Protein AF-A0A0P1A8D2-F1 (afdb_monomer_lite)

Organism: Plasmopara halstedii (NCBI:txid4781)

Foldseek 3Di:
DDDDPVVVVVVVVLVVVVVLLCCLQVPPPPPPPPVPDDDPDPDPPPPPRSLVPDLCLDDLDDVCRLSLLLVCVVVVADDDDPPCVPPGRVVVVVCVVVVDDDPPNPPPVVVVSVVVSSVSSVVSVVSNVVSVVVVVVVVVVVVVVVVVVVVVVVVVVVVVVVVVVVVVVVVVVVD

InterPro domains:
  IPR009269 NF-kappa-B-activating protein, C-terminal [PF06047] (55-154)
  IPR040466 NF-kappa-B-activating protein [PTHR13087] (10-162)

Structure (mmCIF, N/CA/C/O backbone):
data_AF-A0A0P1A8D2-F1
#
_entry.id   AF-A0A0P1A8D2-F1
#
loop_
_atom_site.group_PDB
_atom_site.id
_atom_site.type_symbol
_atom_site.label_atom_id
_atom_site.label_alt_id
_atom_site.label_comp_id
_atom_site.label_asym_id
_atom_site.label_entity_id
_atom_site.label_seq_id
_atom_site.pdbx_PDB_ins_code
_atom_site.Cartn_x
_atom_site.Cartn_y
_atom_site.Cartn_z
_atom_site.occupancy
_atom_site.B_iso_or_equiv
_atom_site.auth_seq_id
_atom_site.auth_comp_id
_atom_site.auth_asym_id
_atom_site.auth_atom_id
_atom_site.pdbx_PDB_model_num
ATOM 1 N N . MET A 1 1 ? -0.727 -24.151 28.928 1.00 43.16 1 MET A N 1
ATOM 2 C CA . MET A 1 1 ? 0.322 -23.598 28.051 1.00 43.16 1 MET A CA 1
ATOM 3 C C . MET A 1 1 ? 0.460 -22.136 28.427 1.00 43.16 1 MET A C 1
ATOM 5 O O . MET A 1 1 ? -0.503 -21.408 28.238 1.00 43.16 1 MET A O 1
ATOM 9 N N . SER A 1 2 ? 1.560 -21.745 29.064 1.00 46.66 2 SER A N 1
ATOM 10 C CA . SER A 1 2 ? 1.831 -20.334 29.368 1.00 46.66 2 SER A CA 1
ATOM 11 C C . SER A 1 2 ? 2.423 -19.672 28.118 1.00 46.66 2 SER A C 1
ATOM 13 O O . SER A 1 2 ? 3.227 -20.339 27.460 1.00 46.66 2 SER A O 1
ATOM 15 N N . PRO A 1 3 ? 2.057 -18.426 27.774 1.00 51.34 3 PRO A N 1
ATOM 16 C CA . PRO A 1 3 ? 2.644 -17.732 26.632 1.00 51.34 3 PRO A CA 1
ATOM 17 C C . PRO A 1 3 ? 4.145 -17.550 26.863 1.00 51.34 3 PRO A C 1
ATOM 19 O O . PRO A 1 3 ? 4.587 -17.273 27.980 1.00 51.34 3 PRO A O 1
ATOM 22 N N . THR A 1 4 ? 4.950 -17.762 25.827 1.00 58.72 4 THR A N 1
ATOM 23 C CA . THR A 1 4 ? 6.393 -17.505 25.892 1.00 58.72 4 THR A CA 1
ATOM 24 C C . THR A 1 4 ? 6.662 -16.003 25.837 1.00 58.72 4 THR A C 1
ATOM 26 O O . THR A 1 4 ? 5.979 -15.278 25.123 1.00 58.72 4 THR A O 1
ATOM 29 N N . THR A 1 5 ? 7.701 -15.536 26.529 1.00 58.81 5 THR A N 1
ATOM 30 C CA . THR A 1 5 ? 8.104 -14.117 26.642 1.00 58.81 5 THR A CA 1
ATOM 31 C C . THR A 1 5 ? 8.299 -13.381 25.307 1.00 58.81 5 THR A C 1
ATOM 33 O O . THR A 1 5 ? 8.268 -12.151 25.269 1.00 58.81 5 THR A O 1
ATOM 36 N N . ASP A 1 6 ? 8.501 -14.112 24.209 1.00 57.12 6 ASP A N 1
ATOM 37 C CA . ASP A 1 6 ? 8.610 -13.557 22.854 1.00 57.12 6 ASP A CA 1
ATOM 38 C C . ASP A 1 6 ? 7.253 -13.204 22.222 1.00 57.12 6 ASP A C 1
ATOM 40 O O . ASP A 1 6 ? 7.207 -12.347 21.340 1.00 57.12 6 ASP A O 1
ATOM 44 N N . GLU A 1 7 ? 6.158 -13.833 22.658 1.00 51.69 7 GLU A N 1
ATOM 45 C CA . GLU A 1 7 ? 4.795 -13.511 22.210 1.00 51.69 7 GLU A CA 1
ATOM 46 C C . GLU A 1 7 ? 4.285 -12.257 22.927 1.00 51.69 7 GLU A C 1
ATOM 48 O O . GLU A 1 7 ? 3.878 -11.304 22.268 1.00 51.69 7 GLU A O 1
ATOM 53 N N . GLU A 1 8 ? 4.474 -12.172 24.249 1.00 53.84 8 GLU A N 1
ATOM 54 C CA . GLU A 1 8 ? 4.115 -10.976 25.028 1.00 53.84 8 GLU A CA 1
ATOM 55 C C . GLU A 1 8 ? 4.842 -9.714 24.524 1.00 53.84 8 GLU A C 1
ATOM 57 O O . GLU A 1 8 ? 4.257 -8.638 24.435 1.00 53.84 8 GLU A O 1
ATOM 62 N N . ASN A 1 9 ? 6.115 -9.822 24.120 1.00 53.91 9 ASN A N 1
ATOM 63 C CA . ASN A 1 9 ? 6.859 -8.682 23.569 1.00 53.91 9 ASN A CA 1
ATOM 64 C C . ASN A 1 9 ? 6.402 -8.253 22.164 1.00 53.91 9 ASN A C 1
ATOM 66 O O . ASN A 1 9 ? 6.642 -7.107 21.772 1.00 53.91 9 ASN A O 1
ATOM 70 N N . ARG A 1 10 ? 5.782 -9.145 21.383 1.00 57.28 10 ARG A N 1
ATOM 71 C CA . ARG A 1 10 ? 5.203 -8.792 20.078 1.00 57.28 10 ARG A CA 1
ATOM 72 C C . ARG A 1 10 ? 3.872 -8.085 20.266 1.00 57.28 10 ARG A C 1
ATOM 74 O O . ARG A 1 10 ? 3.718 -6.993 19.727 1.00 57.28 10 ARG A O 1
ATOM 81 N N . ASP A 1 11 ? 3.012 -8.622 21.124 1.00 56.47 11 ASP A N 1
ATOM 82 C CA . ASP A 1 11 ? 1.710 -8.031 21.442 1.00 56.47 11 ASP A CA 1
ATOM 83 C C . ASP A 1 11 ? 1.859 -6.604 21.993 1.00 56.47 11 ASP A C 1
ATOM 85 O O . ASP A 1 11 ? 1.181 -5.683 21.547 1.00 56.47 11 ASP A O 1
ATOM 89 N N . LEU A 1 12 ? 2.845 -6.372 22.869 1.00 55.88 12 LEU A N 1
ATOM 90 C CA . LEU A 1 12 ? 3.140 -5.041 23.414 1.00 55.88 12 LEU A CA 1
ATOM 91 C C . LEU A 1 12 ? 3.659 -4.035 22.376 1.00 55.88 12 LEU A C 1
ATOM 93 O O . LEU A 1 12 ? 3.526 -2.824 22.568 1.00 55.88 12 LEU A O 1
ATOM 97 N N . ASN A 1 13 ? 4.323 -4.497 21.315 1.00 59.41 13 ASN A N 1
ATOM 98 C CA . ASN A 1 13 ? 4.781 -3.617 20.239 1.00 59.41 13 ASN A CA 1
ATOM 99 C C . ASN A 1 13 ? 3.650 -3.314 19.255 1.00 59.41 13 ASN A C 1
ATOM 101 O O . ASN A 1 13 ? 3.554 -2.180 18.786 1.00 59.41 13 ASN A O 1
ATOM 105 N N . ASP A 1 14 ? 2.779 -4.288 19.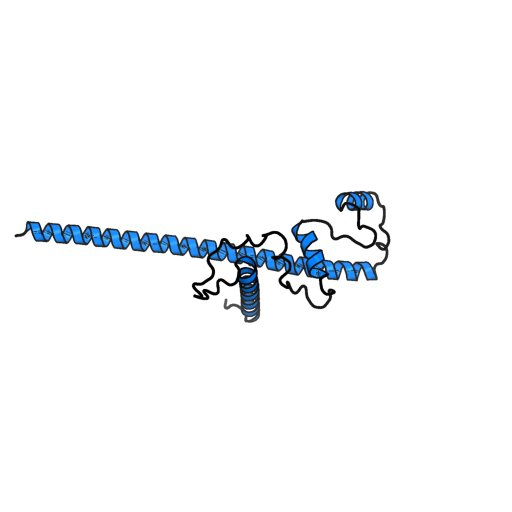011 1.00 59.19 14 ASP A N 1
ATOM 106 C CA . ASP A 1 14 ? 1.627 -4.162 18.123 1.00 59.19 14 ASP A CA 1
ATOM 107 C C . ASP A 1 14 ? 0.551 -3.260 18.750 1.00 59.19 14 ASP A C 1
ATOM 109 O O . ASP A 1 14 ? 0.022 -2.379 18.072 1.00 59.19 14 ASP A O 1
ATOM 113 N N . GLU A 1 15 ? 0.318 -3.362 20.065 1.00 62.53 15 GLU A N 1
ATOM 114 C CA . GLU A 1 15 ? -0.541 -2.429 20.811 1.00 62.53 15 GLU A CA 1
ATOM 115 C C . GLU A 1 15 ? 0.003 -0.994 20.771 1.00 62.53 15 GLU A C 1
ATOM 117 O O . GLU A 1 15 ? -0.745 -0.052 20.519 1.00 62.53 15 GLU A O 1
ATOM 122 N N . LYS A 1 16 ? 1.320 -0.800 20.923 1.00 65.88 16 LYS A N 1
ATOM 123 C CA . LYS A 1 16 ? 1.939 0.537 20.826 1.00 65.88 16 LYS A CA 1
ATOM 124 C C . LYS A 1 16 ? 1.852 1.129 19.423 1.00 65.88 16 LYS A C 1
ATOM 126 O O . LYS A 1 16 ? 1.787 2.351 19.281 1.00 65.88 16 LYS A O 1
ATOM 131 N N . GLU A 1 17 ? 1.917 0.299 18.388 1.00 63.12 17 GLU A N 1
ATOM 132 C CA . GLU A 1 17 ? 1.773 0.729 16.998 1.00 63.12 17 GLU A CA 1
ATOM 133 C C . GLU A 1 17 ? 0.315 1.092 16.683 1.00 63.12 17 GLU A C 1
ATOM 135 O O . GLU A 1 17 ? 0.061 2.154 16.105 1.00 63.12 17 GLU A O 1
ATOM 140 N N . ALA A 1 18 ? -0.639 0.293 17.170 1.00 60.94 18 ALA A N 1
ATOM 141 C CA . ALA A 1 18 ? -2.067 0.589 17.106 1.00 60.94 18 ALA A CA 1
ATOM 142 C C . ALA A 1 18 ? -2.425 1.878 17.866 1.00 60.94 18 ALA A C 1
ATOM 144 O O . ALA A 1 18 ? -3.144 2.723 17.331 1.00 60.94 18 ALA A O 1
ATOM 145 N N . ASP A 1 19 ? -1.866 2.097 19.058 1.00 66.06 19 ASP A N 1
ATOM 146 C CA . ASP A 1 19 ? -2.066 3.323 19.840 1.00 66.06 19 ASP A CA 1
ATOM 147 C C . ASP A 1 19 ? -1.499 4.556 19.131 1.00 66.06 19 ASP A C 1
ATOM 149 O O . ASP A 1 19 ? -2.148 5.604 19.068 1.00 66.06 19 ASP A O 1
ATOM 153 N N . ARG A 1 20 ? -0.306 4.443 18.535 1.00 68.31 20 ARG A N 1
ATOM 154 C CA . ARG A 1 20 ? 0.279 5.521 17.720 1.00 68.31 20 ARG A CA 1
ATOM 155 C C . ARG A 1 20 ? -0.597 5.846 16.516 1.00 68.31 20 ARG A C 1
ATOM 157 O O . ARG A 1 20 ? -0.791 7.022 16.212 1.00 68.31 20 ARG A O 1
ATOM 164 N N . PHE A 1 21 ? -1.150 4.829 15.860 1.00 62.12 21 PHE A N 1
ATOM 165 C CA . PHE A 1 21 ? -2.064 5.022 14.740 1.00 62.12 21 PHE A CA 1
ATOM 166 C C . PHE A 1 21 ? -3.405 5.624 15.180 1.00 62.12 21 PHE A C 1
ATOM 168 O O . PHE A 1 21 ? -3.923 6.520 14.518 1.00 62.12 21 PHE A O 1
ATOM 175 N N . LYS A 1 22 ? -3.938 5.223 16.336 1.00 62.88 22 LYS A N 1
ATOM 176 C CA . LYS A 1 22 ? -5.144 5.811 16.930 1.00 62.88 22 LYS A CA 1
ATOM 177 C C . LYS A 1 22 ? -4.960 7.300 17.219 1.00 62.88 22 LYS A C 1
ATOM 179 O O . LYS A 1 22 ? -5.819 8.097 16.853 1.00 62.88 22 LYS A O 1
ATOM 184 N N . VAL A 1 23 ? -3.823 7.682 17.804 1.00 69.31 23 VAL A N 1
ATOM 185 C CA . VAL A 1 23 ? -3.459 9.091 18.039 1.00 69.31 23 VAL A CA 1
ATOM 186 C C . VAL A 1 23 ? -3.311 9.857 16.719 1.00 69.31 23 VAL A C 1
ATOM 188 O O . VAL A 1 23 ? -3.729 11.009 16.634 1.00 69.31 23 VAL A O 1
ATOM 191 N N . ALA A 1 24 ? -2.761 9.219 15.685 1.00 58.50 24 ALA A N 1
ATOM 192 C CA . ALA A 1 24 ? -2.602 9.803 14.354 1.00 58.50 24 ALA A CA 1
ATOM 193 C C . ALA A 1 24 ? -3.937 10.031 13.621 1.00 58.50 24 ALA A C 1
ATOM 195 O O . ALA A 1 24 ? -4.104 11.051 12.961 1.00 58.50 24 ALA A O 1
ATOM 196 N N . VAL A 1 25 ? -4.886 9.096 13.730 1.00 47.97 25 VAL A N 1
ATOM 197 C CA . VAL A 1 25 ? -6.173 9.140 13.013 1.00 47.97 25 VAL A CA 1
ATOM 198 C C . VAL A 1 25 ? -7.215 9.981 13.739 1.00 47.97 25 VAL A C 1
ATOM 200 O O . VAL A 1 25 ? -7.953 10.730 13.108 1.00 47.97 25 VAL A O 1
ATOM 203 N N . GLN A 1 26 ? -7.305 9.859 15.063 1.00 50.75 26 GLN A N 1
ATOM 204 C CA . GLN A 1 26 ? -8.336 10.546 15.848 1.00 50.75 26 GLN A CA 1
ATOM 205 C C . GLN A 1 26 ? -7.883 11.929 16.333 1.00 50.75 26 GLN A C 1
ATOM 207 O O . GLN A 1 26 ? -8.674 12.656 16.938 1.00 50.75 26 GLN A O 1
ATOM 212 N N . GLY A 1 27 ? -6.623 12.293 16.065 1.00 45.81 27 GLY A N 1
ATOM 213 C CA . GLY A 1 27 ? -5.937 13.370 16.759 1.00 45.81 27 GLY A CA 1
ATOM 214 C C . GLY A 1 27 ? -5.735 13.005 18.228 1.00 45.81 27 GLY A C 1
ATOM 215 O O . GLY A 1 27 ? -6.473 12.210 18.819 1.00 45.81 27 GLY A O 1
ATOM 216 N N . SER A 1 28 ? -4.745 13.606 18.876 1.00 46.88 28 SER A N 1
ATOM 217 C CA . SER A 1 28 ? -4.786 13.653 20.328 1.00 46.88 28 SER A CA 1
ATOM 218 C C . SER A 1 28 ? -6.050 14.427 20.713 1.00 46.88 28 SER A C 1
ATOM 220 O O . SER A 1 28 ? -6.072 15.655 20.692 1.00 46.88 28 SER A O 1
ATOM 222 N N . ARG A 1 29 ? -7.112 13.727 21.132 1.00 46.69 29 ARG A N 1
ATOM 223 C CA . ARG A 1 29 ? -8.042 14.284 22.122 1.00 46.69 29 ARG A CA 1
ATOM 224 C C . ARG A 1 29 ? -7.258 14.441 23.418 1.00 46.69 29 ARG A C 1
ATOM 226 O O . ARG A 1 29 ? -7.415 13.698 24.377 1.00 46.69 29 ARG A O 1
ATOM 233 N N . LYS A 1 30 ? -6.310 15.369 23.399 1.00 43.78 30 LYS A N 1
ATOM 234 C CA . LYS A 1 30 ? -5.905 16.062 24.593 1.00 43.78 30 LYS A CA 1
ATOM 235 C C . LYS A 1 30 ? -7.123 16.933 24.853 1.00 43.78 30 LYS A C 1
ATOM 237 O O . LYS A 1 30 ? -7.329 17.900 24.123 1.00 43.78 30 LYS A O 1
ATOM 242 N N . ASP A 1 31 ? -7.963 16.524 25.798 1.00 41.47 31 ASP A N 1
ATOM 243 C CA . ASP A 1 31 ? -8.850 17.452 26.496 1.00 41.47 31 ASP A CA 1
ATOM 244 C C . ASP A 1 31 ? -7.927 18.488 27.157 1.00 41.47 31 ASP A C 1
ATOM 246 O O . ASP A 1 31 ? -7.578 18.404 28.329 1.00 41.47 31 ASP A O 1
ATOM 250 N N . ASN A 1 32 ? -7.385 19.405 26.356 1.00 40.09 32 ASN A N 1
ATOM 251 C CA . ASN A 1 32 ? -6.971 20.686 26.868 1.00 40.09 32 ASN A CA 1
ATOM 252 C C . ASN A 1 32 ? -8.296 21.421 27.030 1.00 40.09 32 ASN A C 1
ATOM 254 O O . ASN A 1 32 ? -8.881 21.868 26.043 1.00 40.09 32 ASN A O 1
ATOM 258 N N . GLU A 1 33 ? -8.778 21.463 28.266 1.00 43.34 33 GLU A N 1
ATOM 259 C CA . GLU A 1 33 ? -9.742 22.444 28.755 1.00 43.34 33 GLU A CA 1
ATOM 260 C C . GLU A 1 33 ? -9.149 23.856 28.574 1.00 43.34 33 GLU A C 1
ATOM 262 O O . GLU A 1 33 ? -8.757 24.512 29.534 1.00 43.34 33 GLU A O 1
ATOM 267 N N . ASP A 1 34 ? -8.994 24.313 27.332 1.00 44.94 34 ASP A N 1
ATOM 268 C CA . ASP A 1 34 ? -8.766 25.721 27.029 1.00 44.94 34 ASP A CA 1
ATOM 269 C C . ASP A 1 34 ? -9.992 26.214 26.262 1.00 44.94 34 ASP A C 1
ATOM 271 O O . ASP A 1 34 ? -10.138 26.033 25.052 1.00 44.94 34 ASP A O 1
ATOM 275 N N . ASP A 1 35 ? -10.920 26.765 27.040 1.00 51.50 35 ASP A N 1
ATOM 276 C CA . ASP A 1 35 ? -12.289 27.183 26.716 1.00 51.50 35 ASP A CA 1
ATOM 277 C C . ASP A 1 35 ? -12.383 28.343 25.693 1.00 51.50 35 ASP A C 1
ATOM 279 O O . ASP A 1 35 ? -13.374 29.069 25.643 1.00 51.50 35 ASP A O 1
ATOM 283 N N . ASN A 1 36 ? -11.363 28.557 24.854 1.00 51.53 36 ASN A N 1
ATOM 284 C CA . ASN A 1 36 ? -11.232 29.756 24.017 1.00 51.53 36 ASN A CA 1
ATOM 285 C C . ASN A 1 36 ? -11.094 29.495 22.508 1.00 51.53 36 ASN A C 1
ATOM 287 O O . ASN A 1 36 ? -10.659 30.384 21.777 1.00 51.53 36 ASN A O 1
ATOM 291 N N . GLU A 1 37 ? -11.487 28.326 21.997 1.00 59.28 37 GLU A N 1
ATOM 292 C CA . GLU A 1 37 ? -11.454 28.052 20.550 1.00 59.28 37 GLU A CA 1
ATOM 293 C C . GLU A 1 37 ? -12.854 27.771 19.979 1.00 59.28 37 GLU A C 1
ATOM 295 O O . GLU A 1 37 ? -13.244 26.636 19.704 1.00 59.28 37 GLU A O 1
ATOM 300 N N . ILE A 1 38 ? -13.631 28.845 19.800 1.00 61.94 38 ILE A N 1
ATOM 301 C CA . ILE A 1 38 ? -14.960 28.821 19.172 1.00 61.94 38 ILE A CA 1
ATOM 302 C C . ILE A 1 38 ? -14.809 28.997 17.654 1.00 61.94 38 ILE A C 1
ATOM 304 O O . ILE A 1 38 ? -14.534 30.091 17.163 1.00 61.94 38 ILE A O 1
ATOM 308 N N . GLY A 1 39 ? -15.028 27.918 16.900 1.00 72.88 39 GLY A N 1
ATOM 309 C CA . GLY A 1 39 ? -15.137 27.931 15.439 1.00 72.88 39 GLY A CA 1
ATOM 310 C C . GLY A 1 39 ? -15.158 26.516 14.846 1.00 72.88 39 GLY A C 1
ATOM 311 O O . GLY A 1 39 ? -14.559 25.609 15.426 1.00 72.88 39 GLY A O 1
ATOM 312 N N . PRO A 1 40 ? -15.846 26.273 13.712 1.00 65.62 40 PRO A N 1
ATOM 313 C CA . PRO A 1 40 ? -15.788 24.975 13.049 1.00 65.62 40 PRO A CA 1
ATOM 314 C C . PRO A 1 40 ? -14.353 24.716 12.581 1.00 65.62 40 PRO A C 1
ATOM 316 O O . PRO A 1 40 ? -13.840 25.408 11.699 1.00 65.62 40 PRO A O 1
ATOM 319 N N . LYS A 1 41 ? -13.694 23.721 13.185 1.00 68.75 41 LYS A N 1
ATOM 320 C CA . LYS A 1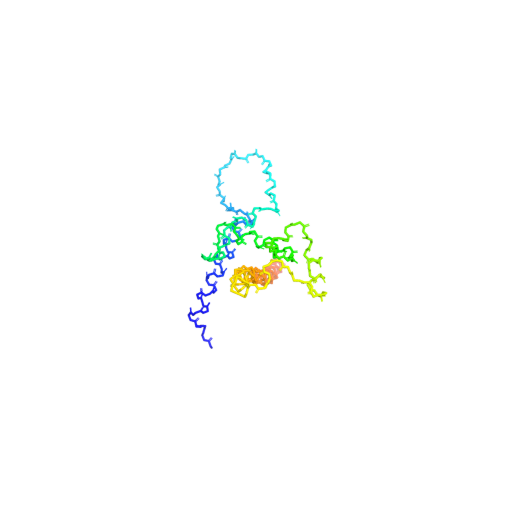 41 ? -12.370 23.279 12.744 1.00 68.75 41 LYS A CA 1
ATOM 321 C C . LYS A 1 41 ? -12.494 22.728 11.319 1.00 68.75 41 LYS A C 1
ATOM 323 O O . LYS A 1 41 ? -13.442 21.982 11.051 1.00 68.75 41 LYS A O 1
ATOM 328 N N . PRO A 1 42 ? -11.584 23.088 10.396 1.00 53.50 42 PRO A N 1
ATOM 329 C CA . PRO A 1 42 ? -11.572 22.485 9.073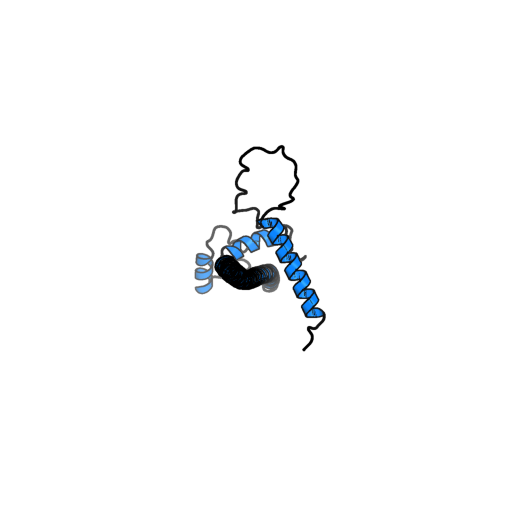 1.00 53.50 42 PRO A CA 1
ATOM 330 C C . PRO A 1 42 ? -11.470 20.967 9.236 1.00 53.50 42 PRO A C 1
ATOM 332 O O . PRO A 1 42 ? -10.674 20.483 10.042 1.00 53.50 42 PRO A O 1
ATOM 335 N N . LEU A 1 43 ? -12.305 20.225 8.501 1.00 55.00 43 LEU A N 1
ATOM 336 C CA . LEU A 1 43 ? -12.174 18.776 8.380 1.00 55.00 43 LEU A CA 1
ATOM 337 C C . LEU A 1 43 ? -10.727 18.496 7.982 1.00 55.00 43 LEU A C 1
ATOM 339 O O . LEU A 1 43 ? -10.313 18.869 6.884 1.00 55.00 43 LEU A O 1
ATOM 343 N N . VAL A 1 44 ? -9.963 17.884 8.890 1.00 53.97 44 VAL A N 1
ATOM 344 C CA . VAL A 1 44 ? -8.648 17.334 8.571 1.00 53.97 44 VAL A CA 1
ATOM 345 C C . VAL A 1 44 ? -8.895 16.434 7.372 1.00 53.97 44 VAL A C 1
ATOM 347 O O . VAL A 1 44 ? -9.678 15.487 7.470 1.00 53.97 44 VAL A O 1
ATOM 350 N N . ALA A 1 45 ? -8.368 16.820 6.211 1.00 43.25 45 ALA A N 1
ATOM 351 C CA . ALA A 1 45 ? -8.644 16.126 4.971 1.00 43.25 45 ALA A CA 1
ATOM 352 C C . ALA A 1 45 ? -8.221 14.668 5.166 1.00 43.25 45 ALA A C 1
ATOM 354 O O . ALA A 1 45 ? -7.034 14.362 5.260 1.00 43.25 45 ALA A O 1
ATOM 355 N N . ALA A 1 46 ? -9.204 13.774 5.266 1.00 46.53 46 ALA A N 1
ATOM 356 C CA . ALA A 1 46 ? -9.031 12.347 5.512 1.00 46.53 46 ALA A CA 1
ATOM 357 C C . ALA A 1 46 ? -8.427 11.613 4.295 1.00 46.53 46 ALA A C 1
ATOM 359 O O . ALA A 1 46 ? -8.818 10.493 3.986 1.00 46.53 46 ALA A O 1
ATOM 360 N N . GLY A 1 47 ? -7.518 12.262 3.563 1.00 42.22 47 GLY A N 1
ATOM 361 C CA . GLY A 1 47 ? -7.044 11.817 2.259 1.00 42.22 47 GLY A CA 1
ATOM 362 C C . GLY A 1 47 ? -5.536 11.856 2.033 1.00 42.22 47 GLY A C 1
ATOM 363 O O . GLY A 1 47 ? -5.116 11.262 1.048 1.00 42.22 47 GLY A O 1
ATOM 364 N N . ASP A 1 48 ? -4.721 12.495 2.884 1.00 42.44 48 ASP A N 1
ATOM 365 C CA . ASP A 1 48 ? -3.276 12.605 2.578 1.00 42.44 48 ASP A CA 1
ATOM 366 C C . ASP A 1 48 ? -2.327 12.566 3.796 1.00 42.44 48 ASP A C 1
ATOM 368 O O . ASP A 1 48 ? -1.196 12.095 3.690 1.00 42.44 48 ASP A O 1
ATOM 372 N N . GLU A 1 49 ? -2.768 12.969 4.995 1.00 41.19 49 GLU A N 1
ATOM 373 C CA . GLU A 1 49 ? -1.858 13.064 6.155 1.00 41.19 49 GLU A CA 1
ATOM 374 C C . GLU A 1 49 ? -1.816 11.821 7.057 1.00 41.19 49 GLU A C 1
ATOM 376 O O . GLU A 1 49 ? -0.836 11.619 7.777 1.00 41.19 49 GLU A O 1
ATOM 381 N N . THR A 1 50 ? -2.796 10.915 6.976 1.00 44.66 50 THR A N 1
ATOM 382 C CA . THR A 1 50 ? -2.778 9.652 7.749 1.00 44.66 50 THR A CA 1
ATOM 383 C C . THR A 1 50 ? -1.684 8.680 7.287 1.00 44.66 50 THR A C 1
ATOM 385 O O . THR A 1 50 ? -1.334 7.740 8.005 1.00 44.66 50 THR A O 1
ATOM 388 N N . ILE A 1 51 ? -1.098 8.928 6.110 1.00 48.16 51 ILE A N 1
ATOM 389 C CA . ILE A 1 51 ? 0.020 8.165 5.539 1.00 48.16 51 ILE A CA 1
ATOM 390 C C . ILE A 1 51 ? 1.373 8.803 5.911 1.00 48.16 51 ILE A C 1
ATOM 392 O O . ILE A 1 51 ? 2.401 8.124 5.907 1.00 48.16 51 ILE A O 1
ATOM 396 N N . SER A 1 52 ? 1.390 10.090 6.284 1.00 43.53 52 SER A N 1
ATOM 397 C CA . SER A 1 52 ? 2.625 10.854 6.510 1.00 43.53 52 SER A CA 1
ATOM 398 C C . SER A 1 52 ? 3.173 10.771 7.942 1.00 43.53 52 SER A C 1
ATOM 400 O O . SER A 1 52 ? 4.281 11.245 8.208 1.00 43.53 52 SER A O 1
ATOM 402 N N . LEU A 1 53 ? 2.458 10.135 8.871 1.00 49.06 53 LEU A N 1
ATOM 403 C CA . LEU A 1 53 ? 2.948 9.888 10.228 1.00 49.06 53 LEU A CA 1
ATOM 404 C C . LEU A 1 53 ? 3.775 8.600 10.269 1.00 49.06 53 LEU A C 1
ATOM 406 O O . LEU A 1 53 ? 3.302 7.542 10.665 1.00 49.06 53 LEU A O 1
ATOM 410 N N . SER A 1 54 ? 5.017 8.728 9.792 1.00 52.84 54 SER A N 1
ATOM 411 C CA . SER A 1 54 ? 6.191 7.937 10.192 1.00 52.84 54 SER A CA 1
ATOM 412 C C . SER A 1 54 ? 5.965 6.444 10.466 1.00 52.84 54 SER A C 1
ATOM 414 O O . SER A 1 54 ? 6.498 5.895 11.433 1.00 52.84 54 SER A O 1
ATOM 416 N N . ALA A 1 55 ? 5.260 5.746 9.573 1.00 60.16 55 ALA A N 1
ATOM 417 C CA . ALA A 1 55 ? 5.413 4.303 9.477 1.00 60.16 55 ALA A CA 1
ATOM 418 C C . ALA A 1 55 ? 6.894 4.043 9.158 1.00 60.16 55 ALA A C 1
ATOM 420 O O . ALA A 1 55 ? 7.403 4.347 8.075 1.00 60.16 55 ALA A O 1
ATOM 421 N N . HIS A 1 56 ? 7.642 3.611 10.170 1.00 70.06 56 HIS A N 1
ATOM 422 C CA . HIS A 1 56 ? 9.061 3.339 10.039 1.00 70.06 56 HIS A CA 1
ATOM 423 C C . HIS A 1 56 ? 9.212 2.025 9.279 1.00 70.06 56 HIS A C 1
ATOM 425 O O . HIS A 1 56 ? 9.371 0.961 9.867 1.00 70.06 56 HIS A O 1
ATOM 431 N N . TYR A 1 57 ? 9.242 2.113 7.952 1.00 78.75 57 TYR A N 1
ATOM 432 C CA . TYR A 1 57 ? 9.517 1.000 7.043 1.00 78.75 57 TYR A CA 1
ATOM 433 C C . TYR A 1 57 ? 10.992 0.543 7.098 1.00 78.75 57 TYR A C 1
ATOM 435 O O . TYR A 1 57 ? 11.570 0.165 6.088 1.00 78.75 57 TYR A O 1
ATOM 443 N N . GLY A 1 58 ? 11.630 0.598 8.274 1.00 76.19 58 GLY A N 1
ATOM 444 C CA . GLY A 1 58 ? 13.018 0.234 8.572 1.00 76.19 58 GLY A CA 1
ATOM 445 C C . GLY A 1 58 ? 14.111 1.121 7.951 1.00 76.19 58 GLY A C 1
ATOM 446 O O . GLY A 1 58 ? 13.856 2.137 7.316 1.00 76.19 58 GLY A O 1
ATOM 447 N N . LYS A 1 59 ? 15.378 0.737 8.173 1.00 79.12 59 LYS A N 1
ATOM 448 C CA . LYS A 1 59 ? 16.573 1.563 7.877 1.00 79.12 59 LYS A CA 1
ATOM 449 C C . LYS A 1 59 ? 17.105 1.437 6.437 1.00 79.12 59 LYS A C 1
ATOM 451 O O . LYS A 1 59 ? 18.030 2.147 6.062 1.00 79.12 59 LYS A O 1
ATOM 456 N N . ALA A 1 60 ? 16.581 0.503 5.642 1.00 82.69 60 ALA A N 1
ATOM 457 C CA . ALA A 1 60 ? 17.100 0.214 4.299 1.00 82.69 60 ALA A CA 1
ATOM 458 C C . ALA A 1 60 ? 16.473 1.068 3.177 1.00 82.69 60 ALA A C 1
ATOM 460 O O . ALA A 1 60 ? 16.939 1.011 2.034 1.00 82.69 60 ALA A O 1
ATOM 461 N N . LEU A 1 61 ? 15.447 1.857 3.497 1.00 86.81 61 LEU A N 1
ATOM 462 C CA . LEU A 1 61 ? 14.782 2.776 2.577 1.00 86.81 61 LEU A CA 1
ATOM 463 C C . LEU A 1 61 ? 15.311 4.198 2.757 1.00 86.81 61 LEU A C 1
ATOM 465 O O . LEU A 1 61 ? 15.717 4.589 3.854 1.00 86.81 61 LEU A O 1
ATOM 469 N N . LEU A 1 62 ? 15.311 4.971 1.672 1.00 85.94 62 LEU A N 1
ATOM 470 C CA . LEU A 1 62 ? 15.586 6.399 1.748 1.00 85.94 62 LEU A CA 1
ATOM 471 C C . LEU A 1 62 ? 14.430 7.118 2.471 1.00 85.94 62 LEU A C 1
ATOM 473 O O . LEU A 1 62 ? 13.292 6.637 2.449 1.00 85.94 62 LEU A O 1
ATOM 477 N N . PRO A 1 63 ? 14.688 8.286 3.088 1.00 85.25 63 PRO A N 1
ATOM 478 C CA . PRO A 1 63 ? 13.628 9.114 3.653 1.00 85.25 63 PRO A CA 1
ATOM 479 C C . PRO A 1 63 ? 12.533 9.390 2.612 1.00 85.25 63 PRO A C 1
ATOM 481 O O . PRO A 1 63 ? 12.829 9.825 1.502 1.00 85.25 63 PRO A O 1
ATOM 484 N N . GLY A 1 64 ? 11.280 9.087 2.955 1.00 86.25 64 GLY A N 1
ATOM 485 C CA . GLY A 1 64 ? 10.122 9.249 2.065 1.00 86.25 64 GLY A CA 1
ATOM 486 C C . GLY A 1 64 ? 9.902 8.131 1.035 1.00 86.25 64 GLY A C 1
ATOM 487 O O . GLY A 1 64 ? 8.798 8.018 0.513 1.00 86.25 64 GLY A O 1
ATOM 488 N N . GLU A 1 65 ? 10.880 7.251 0.782 1.00 88.62 65 GLU A N 1
ATOM 489 C CA . GLU A 1 65 ? 10.736 6.150 -0.189 1.00 88.62 65 GLU A CA 1
ATOM 490 C C . GLU A 1 65 ? 9.668 5.143 0.259 1.00 88.62 65 GLU A C 1
ATOM 492 O O . GLU A 1 65 ? 8.808 4.760 -0.530 1.00 88.62 65 GLU A O 1
ATOM 497 N N . GLY A 1 66 ? 9.677 4.756 1.538 1.00 90.06 66 GLY A N 1
ATOM 498 C CA . GLY A 1 66 ? 8.693 3.810 2.074 1.00 90.06 66 GLY A CA 1
ATOM 499 C C . GLY A 1 66 ? 7.264 4.350 2.054 1.00 90.06 66 GLY A C 1
ATOM 500 O O . GLY A 1 66 ? 6.352 3.631 1.663 1.00 90.06 66 GLY A O 1
ATOM 501 N N . ALA A 1 67 ? 7.081 5.632 2.389 1.00 87.88 67 ALA A N 1
ATOM 502 C CA . ALA A 1 67 ? 5.770 6.279 2.344 1.00 87.88 67 ALA A CA 1
ATOM 503 C C . ALA A 1 67 ? 5.219 6.340 0.911 1.00 87.88 67 ALA A C 1
ATOM 505 O O . ALA A 1 67 ? 4.056 6.015 0.689 1.00 87.88 67 ALA A O 1
ATOM 506 N N . ALA A 1 68 ? 6.066 6.680 -0.067 1.00 88.56 68 ALA A N 1
ATOM 507 C CA . ALA A 1 68 ? 5.673 6.678 -1.472 1.00 88.56 68 ALA A CA 1
ATOM 508 C C . ALA A 1 68 ? 5.255 5.277 -1.938 1.00 88.56 68 ALA A C 1
ATOM 510 O O . ALA A 1 68 ? 4.207 5.130 -2.557 1.00 88.56 68 ALA A O 1
ATOM 511 N N . ILE A 1 69 ? 6.032 4.240 -1.605 1.00 89.62 69 ILE A N 1
ATOM 512 C CA . ILE A 1 69 ? 5.690 2.852 -1.947 1.00 89.62 69 ILE A CA 1
ATOM 513 C C . ILE A 1 69 ? 4.359 2.445 -1.302 1.00 89.62 69 ILE A C 1
ATOM 515 O O . ILE A 1 69 ? 3.501 1.896 -1.990 1.00 89.62 69 ILE A O 1
ATOM 519 N N . ALA A 1 70 ? 4.155 2.756 -0.021 1.00 90.06 70 ALA A N 1
ATOM 520 C CA . ALA A 1 70 ? 2.942 2.396 0.709 1.00 90.06 70 ALA A CA 1
ATOM 521 C C . ALA A 1 70 ? 1.670 2.961 0.059 1.00 90.06 70 ALA A C 1
ATOM 523 O O . ALA A 1 70 ? 0.667 2.260 -0.022 1.00 90.06 70 ALA A O 1
ATOM 524 N N . GLN A 1 71 ? 1.716 4.176 -0.498 1.00 89.69 71 GLN A N 1
ATOM 525 C CA . GLN A 1 71 ? 0.577 4.744 -1.229 1.00 89.69 71 GLN A CA 1
ATOM 526 C C . GLN A 1 71 ? 0.166 3.901 -2.445 1.00 89.69 71 GLN A C 1
ATOM 528 O O . GLN A 1 71 ? -1.024 3.781 -2.735 1.00 89.69 71 GLN A O 1
ATOM 533 N N . PHE A 1 72 ? 1.128 3.317 -3.168 1.00 90.19 72 PHE A N 1
ATOM 534 C CA . PHE A 1 72 ? 0.827 2.411 -4.281 1.00 90.19 72 PHE A CA 1
ATOM 535 C C . PHE A 1 72 ? 0.254 1.087 -3.775 1.00 90.19 72 PHE A C 1
ATOM 537 O O . PHE A 1 72 ? -0.737 0.614 -4.325 1.00 90.19 72 PHE A O 1
ATOM 544 N N . VAL A 1 73 ? 0.820 0.542 -2.694 1.00 88.88 73 VAL A N 1
ATOM 545 C CA . VAL A 1 73 ? 0.362 -0.705 -2.057 1.00 88.88 73 VAL A CA 1
ATOM 546 C C . VAL A 1 73 ? -1.084 -0.581 -1.572 1.00 88.88 73 VAL A C 1
ATOM 548 O O . VAL A 1 73 ? -1.909 -1.427 -1.894 1.00 88.88 73 VAL A O 1
ATOM 551 N N . GLN A 1 74 ? -1.424 0.505 -0.877 1.00 87.75 74 GLN A N 1
ATOM 552 C CA . GLN A 1 74 ? -2.779 0.763 -0.372 1.00 87.75 74 GLN A CA 1
ATOM 553 C C . GLN A 1 74 ? -3.809 0.933 -1.493 1.00 87.75 74 GLN A C 1
ATOM 555 O O . GLN A 1 74 ? -4.961 0.536 -1.351 1.00 87.75 74 GLN A O 1
ATOM 560 N N . LYS A 1 75 ? -3.390 1.497 -2.631 1.00 88.38 75 LYS A N 1
ATOM 561 C CA . LYS A 1 75 ? -4.213 1.599 -3.846 1.00 88.38 75 LYS A CA 1
ATOM 562 C C . LYS A 1 75 ? -4.229 0.303 -4.661 1.00 88.38 75 LYS A C 1
ATOM 564 O O . LYS A 1 75 ? -4.820 0.278 -5.736 1.00 88.38 75 LYS A O 1
ATOM 569 N N . ASN A 1 76 ? -3.568 -0.748 -4.176 1.00 87.50 76 ASN A N 1
ATOM 570 C CA . ASN A 1 76 ? -3.411 -2.032 -4.848 1.00 87.50 76 ASN A CA 1
ATOM 571 C C . ASN A 1 76 ? -2.809 -1.900 -6.264 1.00 87.50 76 ASN A C 1
ATOM 573 O O . ASN A 1 76 ? -3.115 -2.681 -7.165 1.00 87.50 76 ASN A O 1
ATOM 577 N N . MET A 1 77 ? -1.961 -0.884 -6.455 1.00 88.75 77 MET A N 1
ATOM 578 C CA . MET A 1 77 ? -1.298 -0.568 -7.715 1.00 88.75 77 MET A CA 1
ATOM 579 C C . MET A 1 77 ? 0.145 -1.061 -7.712 1.00 88.75 77 MET A C 1
ATOM 581 O O . MET A 1 77 ? 0.841 -1.075 -6.695 1.00 88.75 77 MET A O 1
ATOM 585 N N . ARG A 1 78 ? 0.631 -1.394 -8.904 1.00 88.38 78 ARG A N 1
ATOM 586 C CA . ARG A 1 78 ? 2.022 -1.772 -9.124 1.00 88.38 78 ARG A CA 1
ATOM 587 C C . ARG A 1 78 ? 2.966 -0.608 -8.803 1.00 88.38 78 ARG A C 1
ATOM 589 O O . ARG A 1 78 ? 2.791 0.498 -9.308 1.00 88.38 78 ARG A O 1
ATOM 596 N N . ILE A 1 79 ? 4.012 -0.886 -8.026 1.00 89.69 79 ILE A N 1
ATOM 597 C CA . ILE A 1 79 ? 5.054 0.090 -7.681 1.00 89.69 79 ILE A CA 1
ATOM 598 C C . ILE A 1 79 ? 5.857 0.439 -8.953 1.00 89.69 79 ILE A C 1
ATOM 600 O O . ILE A 1 79 ? 6.439 -0.466 -9.565 1.00 89.69 79 ILE A O 1
ATOM 604 N N . PRO A 1 80 ? 5.918 1.715 -9.380 1.00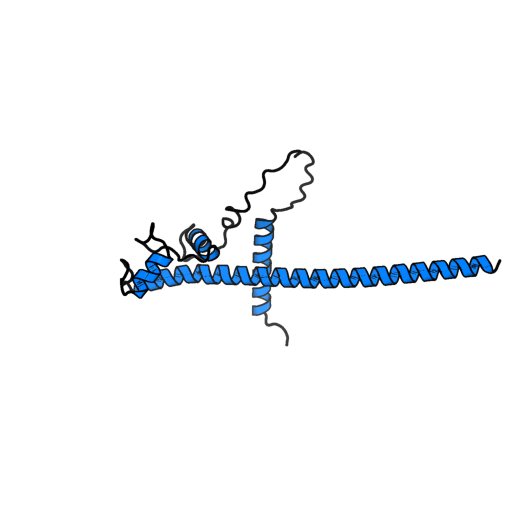 88.81 80 PRO A N 1
ATOM 605 C CA . PRO A 1 80 ? 6.615 2.092 -10.609 1.00 88.81 80 PRO A CA 1
ATOM 606 C C . PRO A 1 80 ? 8.129 1.845 -10.535 1.00 88.81 80 PRO A C 1
ATOM 608 O O . PRO A 1 80 ? 8.809 2.301 -9.612 1.00 88.81 80 PRO A O 1
ATOM 611 N N . ARG A 1 81 ? 8.694 1.170 -11.544 1.00 87.50 81 ARG A N 1
ATOM 612 C CA . ARG A 1 81 ? 10.146 1.002 -11.714 1.00 87.50 81 ARG A CA 1
ATOM 613 C C . ARG A 1 81 ? 10.723 2.150 -12.552 1.00 87.50 81 ARG A C 1
ATOM 615 O O . ARG A 1 81 ? 10.022 2.935 -13.192 1.00 87.50 81 ARG A O 1
ATOM 622 N N . ARG A 1 82 ? 12.054 2.253 -12.585 1.00 84.38 82 ARG A N 1
ATOM 623 C CA . ARG A 1 82 ? 12.749 3.263 -13.400 1.00 84.38 82 ARG A CA 1
ATOM 624 C C . ARG A 1 82 ? 12.401 3.088 -14.884 1.00 84.38 82 ARG A C 1
ATOM 626 O O . ARG A 1 82 ? 12.661 2.030 -15.446 1.00 84.38 82 ARG A O 1
ATOM 633 N N . GLY A 1 83 ? 11.911 4.153 -15.514 1.00 83.38 83 GLY A N 1
ATOM 634 C CA . GLY A 1 83 ? 11.506 4.151 -16.927 1.00 83.38 83 GLY A CA 1
ATOM 635 C C . GLY A 1 83 ? 10.040 3.785 -17.165 1.00 83.38 83 GLY A C 1
ATOM 636 O O . GLY A 1 83 ? 9.627 3.710 -18.313 1.00 83.38 83 GLY A O 1
ATOM 637 N N . GLU A 1 84 ? 9.265 3.581 -16.100 1.00 86.88 84 GLU A N 1
ATOM 638 C CA . GLU A 1 84 ? 7.835 3.244 -16.166 1.00 86.88 84 GLU A CA 1
ATOM 639 C C . GLU A 1 84 ? 6.931 4.398 -15.737 1.00 86.88 84 GLU A C 1
ATOM 641 O O . GLU A 1 84 ? 5.713 4.305 -15.830 1.00 86.88 84 GLU A O 1
ATOM 646 N N . VAL A 1 85 ? 7.524 5.495 -15.258 1.00 82.50 85 VAL A N 1
ATOM 647 C CA . VAL A 1 85 ? 6.785 6.697 -14.869 1.00 82.50 85 VAL A CA 1
ATOM 648 C C . VAL A 1 85 ? 6.054 7.229 -16.103 1.00 82.50 85 VAL A C 1
ATOM 650 O O . VAL A 1 85 ? 6.696 7.606 -17.081 1.00 82.50 85 VAL A O 1
ATOM 653 N N . GLY A 1 86 ? 4.721 7.236 -16.048 1.00 85.19 86 GLY A N 1
ATOM 654 C CA . GLY A 1 86 ? 3.850 7.650 -17.153 1.00 85.19 86 GLY A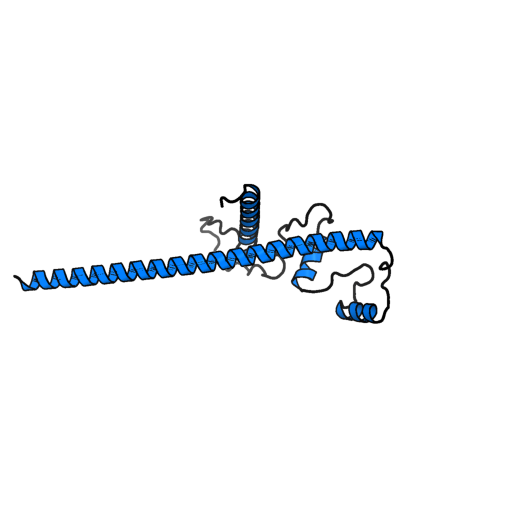 CA 1
ATOM 655 C C . GLY A 1 86 ? 3.161 6.507 -17.905 1.00 85.19 86 GLY A C 1
ATOM 656 O O . GLY A 1 86 ? 2.360 6.792 -18.786 1.00 85.19 86 GLY A O 1
ATOM 657 N N . TRP A 1 87 ? 3.430 5.248 -17.551 1.00 88.00 87 TRP A N 1
ATOM 658 C CA . TRP A 1 87 ? 2.700 4.076 -18.043 1.00 88.00 87 TRP A CA 1
ATOM 659 C C . TRP A 1 87 ? 1.785 3.519 -16.955 1.00 88.00 87 TRP A C 1
ATOM 661 O O . TRP A 1 87 ? 2.110 3.616 -15.766 1.00 88.00 87 TRP A O 1
ATOM 671 N N . ASN A 1 88 ? 0.664 2.909 -17.343 1.00 89.75 88 ASN A N 1
ATOM 672 C CA . ASN A 1 88 ? -0.190 2.231 -16.375 1.00 89.75 88 ASN A CA 1
ATOM 673 C C . ASN A 1 88 ? 0.424 0.878 -15.960 1.00 89.75 88 ASN A C 1
ATOM 675 O O . ASN A 1 88 ? 1.082 0.201 -16.752 1.00 89.75 88 ASN A O 1
ATOM 679 N N . GLY A 1 89 ? 0.194 0.462 -14.712 1.00 88.06 89 GLY A N 1
ATOM 680 C CA . GLY A 1 89 ? 0.683 -0.817 -14.188 1.00 88.06 89 GLY A CA 1
ATOM 681 C C . GLY A 1 89 ? 0.187 -2.014 -15.003 1.00 88.06 89 GLY A C 1
ATOM 682 O O . GLY A 1 89 ? 0.981 -2.894 -15.325 1.00 88.06 89 GLY A O 1
ATOM 683 N N . GLU A 1 90 ? -1.088 -1.990 -15.397 1.00 90.00 90 GLU A N 1
ATOM 684 C CA . GLU A 1 90 ? -1.733 -3.033 -16.209 1.00 90.00 90 GLU A CA 1
ATOM 685 C C . GLU A 1 90 ? -1.141 -3.122 -17.625 1.00 90.00 90 GLU A C 1
ATOM 687 O O . GLU A 1 90 ? -0.928 -4.210 -18.158 1.00 90.00 90 GLU A O 1
ATOM 692 N N . GLU A 1 91 ? -0.824 -1.979 -18.240 1.00 91.19 91 GLU A N 1
ATOM 693 C CA . GLU A 1 91 ? -0.196 -1.935 -19.567 1.00 91.19 91 GLU A CA 1
ATOM 694 C C . GLU A 1 91 ? 1.191 -2.580 -19.537 1.00 91.19 91 GLU A C 1
ATOM 696 O O . GLU A 1 91 ? 1.542 -3.356 -20.427 1.00 91.19 91 GLU A O 1
ATOM 701 N N . ILE A 1 92 ? 1.971 -2.292 -18.491 1.00 89.38 92 ILE A N 1
ATOM 702 C CA . ILE A 1 92 ? 3.302 -2.873 -18.312 1.00 89.38 92 ILE A CA 1
ATOM 703 C C . ILE A 1 92 ? 3.202 -4.382 -18.089 1.00 89.38 92 ILE A C 1
ATOM 705 O O . ILE A 1 92 ? 3.966 -5.129 -18.695 1.00 89.38 92 ILE A O 1
ATOM 709 N N . GLU A 1 93 ? 2.267 -4.837 -17.255 1.00 90.12 93 GLU A N 1
ATOM 710 C CA . GLU A 1 93 ? 2.057 -6.263 -16.997 1.00 90.12 93 GLU A CA 1
ATOM 711 C C . GLU A 1 93 ? 1.704 -7.023 -18.282 1.00 90.12 93 GLU A C 1
ATOM 713 O O . GLU A 1 93 ? 2.296 -8.062 -18.575 1.00 90.12 93 GLU A O 1
ATOM 718 N N . ASN A 1 94 ? 0.822 -6.459 -19.110 1.00 93.12 94 ASN A N 1
ATOM 719 C CA . ASN A 1 94 ? 0.478 -7.035 -20.407 1.00 93.12 94 ASN A CA 1
ATOM 720 C C . ASN A 1 94 ? 1.695 -7.136 -21.341 1.00 93.12 94 ASN A C 1
ATOM 722 O O . ASN A 1 94 ? 1.894 -8.167 -21.985 1.00 93.12 94 ASN A O 1
ATOM 726 N N . LEU A 1 95 ? 2.541 -6.103 -21.398 1.00 91.06 95 LEU A N 1
ATOM 727 C CA . LEU A 1 95 ? 3.772 -6.126 -22.195 1.00 91.06 95 LEU A CA 1
ATOM 728 C C . LEU A 1 95 ? 4.776 -7.169 -21.678 1.00 91.06 95 LEU A C 1
ATOM 730 O O . LEU A 1 95 ? 5.387 -7.880 -22.480 1.00 91.06 95 LEU A O 1
ATOM 734 N N . GLU A 1 96 ? 4.926 -7.298 -20.359 1.00 89.56 96 GLU A N 1
ATOM 735 C CA . GLU A 1 96 ? 5.783 -8.318 -19.743 1.00 89.56 96 GLU A CA 1
ATOM 736 C C . GLU A 1 96 ? 5.274 -9.737 -20.038 1.00 89.56 96 GLU A C 1
ATOM 738 O O . GLU A 1 96 ? 6.070 -10.608 -20.397 1.00 89.56 96 GLU A O 1
ATOM 743 N N . ASN A 1 97 ? 3.955 -9.953 -19.994 1.00 91.69 97 ASN A N 1
ATOM 744 C CA . ASN A 1 97 ? 3.316 -11.228 -20.338 1.00 91.69 97 ASN A CA 1
ATOM 745 C C . ASN A 1 97 ? 3.509 -11.612 -21.814 1.00 91.69 97 ASN A C 1
ATOM 747 O O . ASN A 1 97 ? 3.664 -12.790 -22.132 1.00 91.69 97 ASN A O 1
ATOM 751 N N . LEU A 1 98 ? 3.562 -10.627 -22.716 1.00 94.19 98 LEU A N 1
ATOM 752 C CA . LEU A 1 98 ? 3.894 -10.833 -24.132 1.00 94.19 98 LEU A CA 1
ATOM 753 C C . LEU A 1 98 ? 5.385 -11.145 -24.370 1.00 94.19 98 LEU A C 1
ATOM 755 O O . LEU A 1 98 ? 5.770 -11.494 -25.486 1.00 94.19 98 LEU A O 1
ATOM 759 N N . GLY A 1 99 ? 6.230 -11.035 -23.341 1.00 91.62 99 GLY A N 1
ATOM 760 C CA . GLY A 1 99 ? 7.663 -11.325 -23.404 1.00 91.62 99 GLY A CA 1
ATOM 761 C C . GLY A 1 99 ? 8.552 -10.099 -23.617 1.00 91.62 99 GLY A C 1
ATOM 762 O O . GLY A 1 99 ? 9.767 -10.250 -23.783 1.00 91.62 99 GLY A O 1
ATOM 763 N N . TYR A 1 100 ? 7.994 -8.884 -23.590 1.00 89.81 100 TYR A N 1
ATOM 764 C CA . TYR A 1 100 ? 8.804 -7.668 -23.575 1.00 89.81 100 TYR A CA 1
ATOM 765 C C . TYR A 1 100 ? 9.457 -7.484 -22.204 1.00 89.81 100 TYR A C 1
ATOM 767 O O . TYR A 1 100 ? 8.881 -7.765 -21.158 1.00 89.81 100 TYR A O 1
ATOM 775 N N . VAL A 1 101 ? 10.697 -6.996 -22.196 1.00 85.88 101 VAL A N 1
ATOM 776 C CA . VAL A 1 101 ? 11.466 -6.789 -20.965 1.00 85.88 101 VAL A CA 1
ATOM 777 C C . VAL A 1 101 ? 11.740 -5.304 -20.794 1.00 85.88 101 VAL A C 1
ATOM 779 O O . VAL A 1 101 ? 12.369 -4.684 -21.649 1.00 85.88 101 VAL A O 1
ATOM 782 N N . MET A 1 102 ? 11.327 -4.742 -19.659 1.00 84.12 102 MET A N 1
ATOM 783 C CA . MET A 1 102 ? 11.579 -3.332 -19.358 1.00 84.12 102 MET A CA 1
ATOM 784 C C . MET A 1 102 ? 13.069 -3.038 -19.143 1.00 84.12 102 MET A C 1
ATOM 786 O O . MET A 1 102 ? 13.856 -3.886 -18.702 1.00 84.12 102 MET A O 1
ATOM 790 N N . SER A 1 103 ? 13.477 -1.798 -19.422 1.00 81.31 103 SER A N 1
ATOM 791 C CA . SER A 1 103 ? 14.865 -1.366 -19.235 1.00 81.31 103 SER A CA 1
ATOM 792 C C . SER A 1 103 ? 15.312 -1.554 -17.779 1.00 81.31 103 SER A C 1
ATOM 794 O O . SER A 1 103 ? 14.703 -1.041 -16.845 1.00 81.31 103 SER A O 1
ATOM 796 N N . GLY A 1 104 ? 16.391 -2.311 -17.565 1.00 78.50 104 GLY A N 1
ATOM 797 C CA . GLY A 1 104 ? 16.914 -2.624 -16.228 1.00 78.50 104 GLY A CA 1
ATOM 798 C C . GLY A 1 104 ? 16.349 -3.893 -15.577 1.00 78.50 104 GLY A C 1
ATOM 799 O O . GLY A 1 104 ? 16.967 -4.391 -14.637 1.00 78.50 104 GLY A O 1
ATOM 800 N N . SER A 1 105 ? 15.284 -4.497 -16.120 1.00 81.12 105 SER A N 1
ATOM 801 C CA . SER A 1 105 ? 14.730 -5.775 -15.630 1.00 81.12 105 SER A CA 1
ATOM 802 C C . SER A 1 105 ? 15.722 -6.949 -15.755 1.00 81.12 105 SER A C 1
ATOM 804 O O . SER A 1 105 ? 15.653 -7.917 -15.004 1.00 81.12 105 SER A O 1
ATOM 806 N N . ARG A 1 106 ? 16.747 -6.859 -16.611 1.00 85.88 106 ARG A N 1
ATOM 807 C CA . ARG A 1 106 ? 17.770 -7.918 -16.746 1.00 85.88 106 ARG A CA 1
ATOM 808 C C . ARG A 1 106 ? 18.831 -7.916 -15.630 1.00 85.88 106 ARG A C 1
ATOM 810 O O . ARG A 1 106 ? 19.636 -8.844 -15.547 1.00 85.88 106 ARG A O 1
ATOM 817 N N . HIS A 1 107 ? 18.872 -6.900 -14.761 1.00 91.25 107 HIS A N 1
ATOM 818 C CA . HIS A 1 107 ? 19.904 -6.765 -13.726 1.00 91.25 107 HIS A CA 1
ATOM 819 C C . HIS A 1 107 ? 19.541 -7.525 -12.443 1.00 91.25 107 HIS A C 1
ATOM 821 O O . HIS A 1 107 ? 18.933 -6.973 -11.527 1.00 91.25 107 HIS A O 1
ATOM 827 N N . LYS A 1 108 ? 20.001 -8.777 -12.322 1.00 91.19 108 LYS A N 1
ATOM 828 C CA . LYS A 1 108 ? 19.689 -9.659 -11.176 1.00 91.19 108 LYS A CA 1
ATOM 829 C C . LYS A 1 108 ? 19.948 -9.015 -9.806 1.00 91.19 108 LYS A C 1
ATOM 831 O O . LYS A 1 108 ? 19.073 -9.023 -8.946 1.00 91.19 108 LYS A O 1
ATOM 836 N N . ARG A 1 109 ? 21.133 -8.421 -9.608 1.00 92.56 109 ARG A N 1
ATOM 837 C CA . ARG A 1 109 ? 21.524 -7.820 -8.318 1.00 92.56 109 ARG A CA 1
ATOM 838 C C . ARG A 1 109 ? 20.655 -6.616 -7.950 1.00 92.56 109 ARG A C 1
ATOM 840 O O . ARG A 1 109 ? 20.255 -6.492 -6.799 1.00 92.56 109 ARG A O 1
ATOM 847 N N . MET A 1 110 ? 20.361 -5.745 -8.915 1.00 89.50 110 MET A N 1
ATOM 848 C CA . MET A 1 110 ? 19.526 -4.564 -8.674 1.00 89.50 110 MET A CA 1
ATOM 849 C C . MET A 1 110 ? 18.074 -4.956 -8.416 1.00 89.50 110 MET A C 1
ATOM 851 O O . MET A 1 110 ? 17.478 -4.453 -7.470 1.00 89.50 110 MET A O 1
ATOM 855 N N . ASN A 1 111 ? 17.535 -5.899 -9.191 1.00 90.06 111 ASN A N 1
ATOM 856 C CA . ASN A 1 111 ? 16.187 -6.416 -8.977 1.00 90.06 111 ASN A CA 1
ATOM 857 C C . ASN A 1 111 ? 16.027 -7.021 -7.587 1.00 90.06 111 ASN A C 1
ATOM 859 O O . ASN A 1 111 ? 15.028 -6.759 -6.935 1.00 90.06 111 ASN A O 1
ATOM 863 N N . ALA A 1 112 ? 17.018 -7.774 -7.105 1.00 92.56 112 ALA A N 1
ATOM 864 C CA . ALA A 1 112 ? 16.973 -8.339 -5.761 1.00 92.56 112 ALA A CA 1
ATOM 865 C C . ALA A 1 112 ? 16.943 -7.256 -4.668 1.00 92.56 112 ALA A C 1
ATOM 867 O O . ALA A 1 112 ? 16.235 -7.399 -3.675 1.00 92.56 112 ALA A O 1
ATOM 868 N N . VAL A 1 113 ? 17.694 -6.160 -4.840 1.00 91.19 113 VAL A N 1
ATOM 869 C CA . VAL A 1 113 ? 17.649 -5.016 -3.911 1.00 91.19 113 VAL A CA 1
ATOM 870 C C . VAL A 1 113 ? 16.291 -4.323 -3.971 1.00 91.19 113 VAL A C 1
ATOM 872 O O . VAL A 1 113 ? 15.726 -4.025 -2.926 1.00 91.19 113 VAL A O 1
ATOM 875 N N . ARG A 1 114 ? 15.753 -4.112 -5.175 1.00 91.19 114 ARG A N 1
ATOM 876 C CA . ARG A 1 114 ? 14.424 -3.531 -5.381 1.00 91.19 114 ARG A CA 1
ATOM 877 C C . ARG A 1 114 ? 13.342 -4.367 -4.695 1.00 91.19 114 ARG A C 1
ATOM 879 O O . ARG A 1 114 ? 12.654 -3.852 -3.831 1.00 91.19 114 ARG A O 1
ATOM 886 N N . ILE A 1 115 ? 13.252 -5.657 -5.017 1.00 91.00 115 ILE A N 1
ATOM 887 C CA . ILE A 1 115 ? 12.267 -6.572 -4.422 1.00 91.00 115 ILE A CA 1
ATOM 888 C C . ILE A 1 115 ? 12.393 -6.599 -2.899 1.00 91.00 115 ILE A C 1
ATOM 890 O O . ILE A 1 115 ? 11.392 -6.566 -2.202 1.00 91.00 115 ILE A O 1
ATOM 894 N N . ARG A 1 116 ? 13.615 -6.587 -2.353 1.00 92.75 116 ARG A N 1
ATOM 895 C CA . ARG A 1 116 ? 13.812 -6.502 -0.899 1.00 92.75 116 ARG A CA 1
ATOM 896 C C . ARG A 1 116 ? 13.201 -5.232 -0.303 1.00 92.75 116 ARG A C 1
ATOM 898 O O . ARG A 1 116 ? 12.567 -5.315 0.740 1.00 92.75 116 ARG A O 1
ATOM 905 N N . LYS A 1 117 ? 13.425 -4.080 -0.939 1.00 91.88 117 LYS A N 1
ATOM 906 C CA . LYS A 1 117 ? 12.868 -2.792 -0.506 1.00 91.88 117 LYS A CA 1
ATOM 907 C C . LYS A 1 117 ? 11.342 -2.780 -0.583 1.00 91.88 117 LYS A C 1
ATOM 909 O O . LYS A 1 117 ? 10.700 -2.332 0.354 1.00 91.88 117 LYS A O 1
ATOM 914 N N . GLU A 1 118 ? 10.778 -3.302 -1.667 1.00 91.25 118 GLU A N 1
ATOM 915 C CA . GLU A 1 118 ? 9.326 -3.417 -1.836 1.00 91.25 118 GLU A CA 1
ATOM 916 C C . GLU A 1 118 ? 8.725 -4.348 -0.774 1.00 91.25 118 GLU A C 1
ATOM 918 O O . GLU A 1 118 ? 7.820 -3.945 -0.051 1.00 91.25 118 GLU A O 1
ATOM 923 N N . ASN A 1 119 ? 9.295 -5.544 -0.588 1.00 92.69 119 ASN A N 1
ATOM 924 C CA . ASN A 1 119 ? 8.849 -6.511 0.421 1.00 92.69 119 ASN A CA 1
ATOM 925 C C . ASN A 1 119 ? 8.907 -5.947 1.842 1.00 92.69 119 ASN A C 1
ATOM 927 O O . ASN A 1 119 ? 8.065 -6.277 2.666 1.00 92.69 119 ASN A O 1
ATOM 931 N N . GLN A 1 120 ? 9.874 -5.076 2.134 1.00 91.31 120 GLN A N 1
ATOM 932 C CA . GLN A 1 120 ? 9.964 -4.419 3.434 1.00 91.31 120 GLN A CA 1
ATOM 933 C C . GLN A 1 120 ? 8.743 -3.537 3.725 1.00 91.31 120 GLN A C 1
ATOM 935 O O . GLN A 1 120 ? 8.303 -3.470 4.870 1.00 91.31 120 GLN A O 1
ATOM 940 N N . VAL A 1 121 ? 8.200 -2.880 2.699 1.00 90.69 121 VAL A N 1
ATOM 941 C CA . VAL A 1 121 ? 6.976 -2.083 2.820 1.00 90.69 121 VAL A CA 1
ATOM 942 C C . VAL A 1 121 ? 5.751 -2.988 2.854 1.00 90.69 121 VAL A C 1
ATOM 944 O O . VAL A 1 121 ? 4.909 -2.792 3.722 1.00 90.69 121 VAL A O 1
ATOM 947 N N . TYR A 1 122 ? 5.687 -4.013 1.996 1.00 90.06 122 TYR A N 1
ATOM 948 C CA . TYR A 1 122 ? 4.581 -4.978 2.001 1.00 90.06 122 TYR A CA 1
ATOM 949 C C . TYR A 1 122 ? 4.403 -5.626 3.372 1.00 90.06 122 TYR A C 1
ATOM 951 O O . TYR A 1 122 ? 3.330 -5.535 3.945 1.00 90.06 122 TYR A O 1
ATOM 959 N N . THR A 1 123 ? 5.467 -6.183 3.952 1.00 90.50 123 THR A N 1
ATOM 960 C CA . THR A 1 123 ? 5.403 -6.836 5.267 1.00 90.50 123 THR A CA 1
ATOM 961 C C . THR A 1 123 ? 4.998 -5.873 6.383 1.00 90.50 123 THR A C 1
ATOM 963 O O . THR A 1 123 ? 4.274 -6.261 7.297 1.00 90.50 123 THR A O 1
ATOM 966 N N . ALA A 1 124 ? 5.458 -4.621 6.333 1.00 88.75 124 ALA A N 1
ATOM 967 C CA . ALA A 1 124 ? 5.070 -3.613 7.315 1.00 88.75 124 ALA A CA 1
ATOM 968 C C . ALA A 1 124 ? 3.582 -3.241 7.190 1.00 88.75 124 ALA A C 1
ATOM 970 O O . ALA A 1 124 ? 2.874 -3.227 8.193 1.00 88.75 124 ALA A O 1
ATOM 971 N N . GLU A 1 125 ? 3.095 -2.996 5.971 1.00 87.75 125 GLU A N 1
ATOM 972 C CA . GLU A 1 125 ? 1.683 -2.677 5.728 1.00 87.75 125 GLU A CA 1
ATOM 973 C C . GLU A 1 125 ? 0.764 -3.876 6.003 1.00 87.75 125 GLU A C 1
ATOM 975 O O . GLU A 1 125 ? -0.293 -3.698 6.598 1.00 87.75 125 GLU A O 1
ATOM 980 N N . GLU A 1 126 ? 1.175 -5.101 5.670 1.00 87.81 126 GLU A N 1
ATOM 981 C CA . GLU A 1 126 ? 0.451 -6.335 6.009 1.00 87.81 126 GLU A CA 1
ATOM 982 C C . GLU A 1 126 ? 0.321 -6.499 7.524 1.00 87.81 126 GLU A C 1
ATOM 984 O O . GLU A 1 126 ? -0.773 -6.738 8.034 1.00 87.81 126 GLU A O 1
ATOM 989 N N . LYS A 1 127 ? 1.422 -6.325 8.266 1.00 89.50 127 LYS A N 1
ATOM 990 C CA . LYS A 1 127 ? 1.406 -6.414 9.728 1.00 89.50 127 LYS A CA 1
ATOM 991 C C . LYS A 1 127 ? 0.491 -5.353 10.337 1.00 89.50 127 LYS A C 1
ATOM 993 O O . LYS A 1 127 ? -0.298 -5.656 11.228 1.00 89.50 127 LYS A O 1
ATOM 998 N N . ARG A 1 128 ? 0.564 -4.123 9.832 1.00 86.12 128 ARG A N 1
ATOM 999 C CA . ARG A 1 128 ? -0.292 -3.020 10.268 1.00 86.12 128 ARG A CA 1
ATOM 1000 C C . ARG A 1 128 ? -1.767 -3.287 9.970 1.00 86.12 128 ARG A C 1
ATOM 1002 O O . ARG A 1 128 ? -2.608 -3.049 10.833 1.00 86.12 128 ARG A O 1
ATOM 1009 N N . ALA A 1 129 ? -2.082 -3.796 8.780 1.00 87.81 129 ALA A N 1
ATOM 1010 C CA . ALA A 1 129 ? -3.442 -4.160 8.400 1.00 87.81 129 ALA A CA 1
ATOM 1011 C C . ALA A 1 129 ? -3.997 -5.268 9.308 1.00 87.81 129 ALA A C 1
ATOM 1013 O O . ALA A 1 129 ? -5.112 -5.146 9.809 1.00 87.81 129 ALA A O 1
ATOM 1014 N N . LEU A 1 130 ? -3.201 -6.302 9.596 1.00 89.38 130 LEU A N 1
ATOM 1015 C CA . LEU A 1 130 ? -3.575 -7.366 10.532 1.00 89.38 130 LEU A CA 1
ATOM 1016 C C . LEU A 1 130 ? -3.790 -6.840 11.957 1.00 89.38 130 LEU A C 1
ATOM 1018 O O . LEU A 1 130 ? -4.772 -7.204 12.599 1.00 89.38 130 LEU A O 1
ATOM 1022 N N . ALA A 1 131 ? -2.916 -5.958 12.447 1.00 87.38 131 ALA A N 1
ATOM 1023 C CA . ALA A 1 131 ? -3.067 -5.352 13.769 1.00 87.38 131 ALA A CA 1
ATOM 1024 C C . ALA A 1 131 ? -4.357 -4.522 13.876 1.00 87.38 131 ALA A C 1
ATOM 1026 O O . ALA A 1 131 ? -5.050 -4.594 14.890 1.00 87.38 131 ALA A O 1
ATOM 1027 N N . LEU A 1 132 ? -4.714 -3.780 12.821 1.00 87.00 132 LEU A N 1
ATOM 1028 C CA . LEU A 1 132 ? -5.964 -3.022 12.767 1.00 87.00 132 LEU A CA 1
ATOM 1029 C C . LEU A 1 132 ? -7.189 -3.944 12.819 1.00 87.00 132 LEU A C 1
ATOM 1031 O O . LEU A 1 132 ? -8.115 -3.674 13.580 1.00 87.00 132 LEU A O 1
ATOM 1035 N N . ILE A 1 133 ? -7.166 -5.045 12.063 1.00 90.50 133 ILE A N 1
ATOM 1036 C CA . ILE A 1 133 ? -8.238 -6.050 12.063 1.00 90.50 133 ILE A CA 1
ATOM 1037 C C . ILE A 1 133 ? -8.387 -6.678 13.455 1.00 90.50 133 ILE A C 1
ATOM 1039 O O . ILE A 1 133 ? -9.494 -6.742 13.985 1.00 90.50 133 ILE A O 1
ATOM 1043 N N . ASN A 1 134 ? -7.280 -7.080 14.086 1.00 90.75 134 ASN A N 1
ATOM 1044 C CA . ASN A 1 134 ? -7.296 -7.661 15.432 1.00 90.75 134 ASN A CA 1
ATOM 1045 C C . ASN A 1 134 ? -7.828 -6.671 16.478 1.00 90.75 134 ASN A C 1
ATOM 1047 O O . ASN A 1 134 ? -8.582 -7.050 17.377 1.00 90.75 134 ASN A O 1
ATOM 1051 N N . PHE A 1 135 ? -7.440 -5.397 16.367 1.00 89.12 135 PHE A N 1
ATOM 1052 C CA . PHE A 1 135 ? -7.931 -4.340 17.243 1.00 89.12 135 PHE A CA 1
ATOM 1053 C C . PHE A 1 135 ? -9.439 -4.132 17.080 1.00 89.12 135 PHE A C 1
ATOM 1055 O O . PHE A 1 135 ? -10.160 -4.061 18.076 1.00 89.12 135 PHE A O 1
ATOM 1062 N N . GLU A 1 136 ? -9.926 -4.078 15.840 1.00 90.56 136 GLU A N 1
ATOM 1063 C CA . GLU A 1 136 ? -11.352 -3.941 15.553 1.00 90.56 136 GLU A CA 1
ATOM 1064 C C . GLU A 1 136 ? -12.149 -5.148 16.073 1.00 90.56 136 GLU A C 1
ATOM 1066 O O . GLU A 1 136 ? -13.164 -4.966 16.747 1.00 90.56 136 GLU A O 1
ATOM 1071 N N . GLU A 1 137 ? -11.663 -6.374 15.863 1.00 92.81 137 GLU A N 1
ATOM 1072 C CA . GLU A 1 137 ? -12.302 -7.591 16.376 1.00 92.81 137 GLU A CA 1
ATOM 1073 C C . GLU A 1 137 ? -12.369 -7.591 17.912 1.00 92.81 137 GLU A C 1
ATOM 1075 O O . GLU A 1 137 ? -13.420 -7.874 18.499 1.00 92.81 137 GLU A O 1
ATOM 1080 N N . LYS A 1 138 ? -11.267 -7.229 18.585 1.00 91.94 138 LYS A N 1
ATOM 1081 C CA . LYS A 1 138 ? -11.214 -7.106 20.049 1.00 91.94 138 LYS A CA 1
ATOM 1082 C C . LYS A 1 138 ? -12.205 -6.054 20.544 1.00 91.94 138 LYS A C 1
ATOM 1084 O O . LYS A 1 138 ? -12.964 -6.334 21.469 1.00 91.94 138 LYS A O 1
ATOM 1089 N N . GLN A 1 139 ? -12.258 -4.887 19.903 1.00 92.00 139 GLN A N 1
ATOM 1090 C CA . GLN A 1 139 ? -13.184 -3.815 20.268 1.00 92.00 139 GLN A CA 1
ATOM 1091 C C . GLN A 1 139 ? -14.649 -4.235 20.083 1.00 92.00 139 GLN A C 1
ATOM 1093 O O . GLN A 1 139 ? -15.486 -3.958 20.944 1.00 92.00 139 GLN A O 1
ATOM 1098 N N . GLN A 1 140 ? -14.976 -4.926 18.989 1.00 94.62 140 GLN A N 1
ATOM 1099 C CA . GLN A 1 140 ? -16.322 -5.456 18.759 1.00 94.62 140 GLN A CA 1
ATOM 1100 C C . GLN A 1 140 ? -16.698 -6.501 19.819 1.00 94.62 140 GLN A C 1
ATOM 1102 O O . GLN A 1 140 ? -17.801 -6.446 20.367 1.00 94.62 140 GLN A O 1
ATOM 1107 N N . ARG A 1 141 ? -15.771 -7.404 20.169 1.00 94.56 141 ARG A N 1
ATOM 1108 C CA . ARG A 1 141 ? -15.964 -8.401 21.232 1.00 94.56 141 ARG A CA 1
ATOM 1109 C C . ARG A 1 141 ? -16.184 -7.743 22.596 1.00 94.56 141 ARG A C 1
ATOM 1111 O O . ARG A 1 141 ? -17.110 -8.121 23.308 1.00 94.56 141 ARG A O 1
ATOM 1118 N N . GLU A 1 142 ? -15.377 -6.750 22.955 1.00 92.62 142 GLU A N 1
ATOM 1119 C CA . GLU A 1 142 ? -15.526 -6.000 24.208 1.00 92.62 142 GLU A CA 1
ATOM 1120 C C . GLU A 1 142 ? -16.854 -5.231 24.262 1.00 92.62 142 GLU A C 1
ATOM 1122 O O . GLU A 1 142 ? -17.538 -5.256 25.286 1.00 92.62 142 GLU A O 1
ATOM 1127 N N . ASN A 1 143 ? -17.269 -4.605 23.157 1.00 92.94 143 ASN A N 1
ATOM 1128 C CA . ASN A 1 143 ? -18.555 -3.911 23.068 1.00 92.94 143 ASN A CA 1
ATOM 1129 C C . ASN A 1 143 ? -19.745 -4.866 23.224 1.00 92.94 143 ASN A C 1
ATOM 1131 O O . ASN A 1 143 ? -20.706 -4.523 23.914 1.00 92.94 143 ASN A O 1
ATOM 1135 N N . ALA A 1 144 ? -19.683 -6.059 22.624 1.00 95.19 144 ALA A N 1
ATOM 1136 C CA . ALA A 1 144 ? -20.707 -7.087 22.806 1.00 95.19 144 ALA A CA 1
ATOM 1137 C C . ALA A 1 144 ? -20.820 -7.494 24.285 1.00 95.19 144 ALA A C 1
ATOM 1139 O O . ALA A 1 144 ? -21.903 -7.428 24.858 1.00 95.19 144 ALA A O 1
ATOM 1140 N N . ILE A 1 145 ? -19.688 -7.774 24.941 1.00 94.94 145 ILE A N 1
ATOM 1141 C CA . ILE A 1 145 ? -19.650 -8.116 26.372 1.00 94.94 145 ILE A CA 1
ATOM 1142 C C . ILE A 1 145 ? -20.200 -6.970 27.240 1.00 94.94 145 ILE A C 1
ATOM 1144 O O . ILE A 1 145 ? -20.940 -7.210 28.196 1.00 94.94 145 ILE A O 1
ATOM 1148 N N . MET A 1 146 ? -19.872 -5.711 26.924 1.00 92.38 146 MET A N 1
ATOM 1149 C CA . MET A 1 146 ? -20.418 -4.556 27.646 1.00 92.38 146 MET A CA 1
ATOM 1150 C C . MET A 1 146 ? -21.932 -4.416 27.471 1.00 92.38 146 MET A C 1
ATOM 1152 O O . MET A 1 146 ? -22.613 -4.026 28.423 1.00 92.38 146 MET A O 1
ATOM 1156 N N . ASN A 1 147 ? -22.462 -4.699 26.281 1.00 94.62 147 ASN A N 1
ATOM 1157 C CA . ASN A 1 147 ? -23.900 -4.666 26.028 1.00 94.62 147 ASN A CA 1
ATOM 1158 C C . ASN A 1 147 ? -24.615 -5.771 26.813 1.00 94.62 147 ASN A C 1
ATOM 1160 O O . ASN A 1 147 ? -25.543 -5.456 27.557 1.00 94.62 147 ASN A O 1
ATOM 1164 N N . ASP A 1 148 ? -24.105 -7.003 26.775 1.00 93.94 148 ASP A N 1
ATOM 1165 C CA . ASP A 1 148 ? -24.636 -8.125 27.562 1.00 93.94 148 ASP A CA 1
ATOM 1166 C C . ASP A 1 148 ? -24.644 -7.801 29.068 1.00 93.94 148 ASP A C 1
ATOM 1168 O O . ASP A 1 148 ? -25.616 -8.058 29.784 1.00 93.94 148 ASP A O 1
ATOM 1172 N N . PHE A 1 149 ? -23.579 -7.166 29.570 1.00 95.00 149 PHE A N 1
ATOM 1173 C CA . PHE A 1 149 ? -23.497 -6.751 30.970 1.00 95.00 149 PHE A CA 1
ATOM 1174 C C . PHE A 1 149 ? -24.524 -5.664 31.328 1.00 95.00 149 PHE A C 1
ATOM 1176 O O . PHE A 1 149 ? -25.161 -5.733 32.386 1.00 95.00 149 PHE A O 1
ATOM 1183 N N . LYS A 1 150 ? -24.726 -4.669 30.453 1.00 92.12 150 LYS A N 1
ATOM 1184 C CA . LYS A 1 150 ? -25.763 -3.636 30.629 1.00 92.12 150 LYS A CA 1
ATOM 1185 C C . LYS A 1 150 ? -27.162 -4.252 30.635 1.00 92.12 150 LYS A C 1
ATOM 1187 O O . LYS A 1 150 ? -27.986 -3.869 31.469 1.00 92.12 150 LYS A O 1
ATOM 1192 N N . GLU A 1 151 ? -27.431 -5.221 29.767 1.00 92.38 151 GLU A N 1
ATOM 1193 C CA . GLU A 1 151 ? -28.701 -5.952 29.743 1.00 92.38 151 GLU A CA 1
ATOM 1194 C C . GLU A 1 151 ? -28.925 -6.744 31.037 1.00 92.38 151 GLU A C 1
ATOM 1196 O O . GLU A 1 151 ? -29.984 -6.633 31.654 1.00 92.38 151 GLU A O 1
ATOM 1201 N N . MET A 1 152 ? -27.914 -7.458 31.540 1.00 90.12 152 MET A N 1
ATOM 1202 C CA . MET A 1 152 ? -28.024 -8.160 32.826 1.00 90.12 152 MET A CA 1
ATOM 1203 C C . MET A 1 152 ? -28.278 -7.209 34.003 1.00 90.12 152 MET A C 1
ATOM 1205 O O . MET A 1 152 ? -29.096 -7.509 34.880 1.00 90.12 152 MET A O 1
ATOM 1209 N N . LEU A 1 153 ? -27.594 -6.061 34.047 1.00 88.19 153 LEU A N 1
ATOM 1210 C CA . LEU A 1 153 ? -27.797 -5.063 35.098 1.00 88.19 153 LEU A CA 1
ATOM 1211 C C . LEU A 1 153 ? -29.186 -4.435 35.027 1.00 88.19 153 LEU A C 1
ATOM 1213 O O . LEU A 1 153 ? -29.853 -4.347 36.057 1.00 88.19 153 LEU A O 1
ATOM 1217 N N . THR A 1 154 ? -29.635 -4.027 33.840 1.00 87.94 154 THR A N 1
ATOM 1218 C CA . THR A 1 154 ? -30.978 -3.462 33.653 1.00 87.94 154 THR A CA 1
ATOM 1219 C C . THR A 1 154 ? -32.049 -4.487 34.003 1.00 87.94 154 THR A C 1
ATOM 1221 O O . THR A 1 154 ? -32.940 -4.157 34.778 1.00 87.94 154 THR A O 1
ATOM 1224 N N . ALA A 1 155 ? -31.920 -5.746 33.572 1.00 85.56 155 ALA A N 1
ATOM 1225 C CA . ALA A 1 155 ? -32.818 -6.833 33.961 1.00 85.56 155 ALA A CA 1
ATOM 1226 C C . ALA A 1 155 ? -32.843 -7.061 35.484 1.00 85.56 155 ALA A C 1
ATOM 1228 O O . ALA A 1 155 ? -33.904 -7.268 36.077 1.00 85.56 155 ALA A O 1
ATOM 1229 N N . ARG A 1 156 ? -31.689 -6.994 36.160 1.00 85.06 156 ARG A N 1
ATOM 1230 C CA . ARG A 1 156 ? -31.620 -7.122 37.625 1.00 85.06 156 ARG A CA 1
ATOM 1231 C C . ARG A 1 156 ? -32.233 -5.914 38.335 1.00 85.06 156 ARG A C 1
ATOM 1233 O O . ARG A 1 156 ? -32.890 -6.092 39.360 1.00 85.06 156 ARG A O 1
ATOM 1240 N N . LEU A 1 157 ? -32.027 -4.706 37.815 1.00 80.88 157 LEU A N 1
ATOM 1241 C CA . LEU A 1 157 ? -32.543 -3.469 38.396 1.00 80.88 157 LEU A CA 1
ATOM 1242 C C . LEU A 1 157 ? -34.060 -3.359 38.215 1.00 80.88 157 LEU A C 1
ATOM 1244 O O . LEU A 1 157 ? -34.752 -3.035 39.174 1.00 80.88 157 LEU A O 1
ATOM 1248 N N . THR A 1 158 ? -34.590 -3.706 37.039 1.00 77.81 158 THR A N 1
ATOM 1249 C CA . THR A 1 158 ? -36.038 -3.757 36.783 1.00 77.81 158 THR A CA 1
ATOM 1250 C C . THR A 1 158 ? -36.708 -4.864 37.587 1.00 77.81 158 THR A C 1
ATOM 1252 O O . THR A 1 158 ? -37.760 -4.626 38.169 1.00 77.81 158 THR A O 1
ATOM 1255 N N . LYS A 1 159 ? -36.077 -6.038 37.734 1.00 75.44 159 LYS A N 1
ATOM 1256 C CA . LYS A 1 159 ? -36.571 -7.112 38.613 1.00 75.44 159 LYS A CA 1
ATOM 1257 C C . LYS A 1 159 ? -36.589 -6.702 40.088 1.00 75.44 159 LYS A C 1
ATOM 1259 O O . LYS A 1 159 ? -37.547 -7.014 40.785 1.00 75.44 159 LYS A O 1
ATOM 1264 N N . LYS A 1 160 ? -35.562 -5.988 40.563 1.00 62.38 160 LYS A N 1
ATOM 1265 C CA . LYS A 1 160 ? -35.476 -5.492 41.950 1.00 62.38 160 LYS A CA 1
ATOM 1266 C C . LYS A 1 160 ? -36.420 -4.312 42.213 1.00 62.38 160 LYS A C 1
ATOM 1268 O O . LYS A 1 160 ? -36.964 -4.200 43.304 1.00 62.38 160 LYS A O 1
ATOM 1273 N N . HIS A 1 161 ? -36.635 -3.435 41.232 1.00 59.28 161 HIS A N 1
ATOM 1274 C CA . HIS A 1 161 ? -37.648 -2.379 41.327 1.00 59.28 161 HIS A CA 1
ATOM 1275 C C . HIS A 1 161 ? -39.067 -2.942 41.252 1.00 59.28 161 HIS A C 1
ATOM 1277 O O . HIS A 1 161 ? -39.924 -2.499 42.008 1.00 59.28 161 HIS A O 1
ATOM 1283 N N . GLY A 1 162 ? -39.298 -3.952 40.412 1.00 58.03 162 GLY A N 1
ATOM 1284 C CA . GLY A 1 162 ? -40.558 -4.687 40.364 1.00 58.03 162 GLY A CA 1
ATOM 1285 C C . GLY A 1 162 ? -40.850 -5.424 41.671 1.00 58.03 162 GLY A C 1
ATOM 1286 O O . GLY A 1 162 ? -41.964 -5.335 42.168 1.00 58.03 162 GLY A O 1
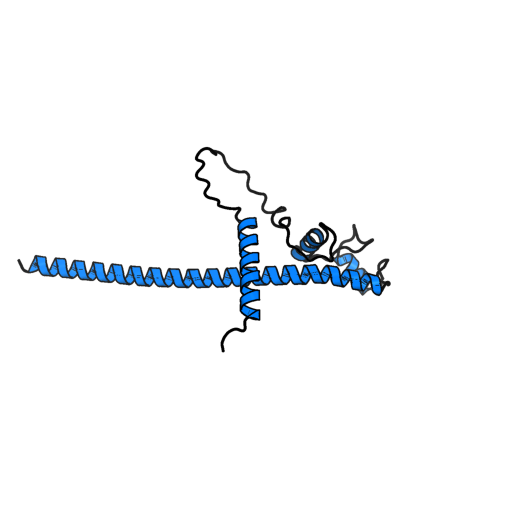ATOM 1287 N N . SER A 1 163 ? -39.854 -6.081 42.281 1.00 57.75 163 SER A N 1
ATOM 1288 C CA . SER A 1 163 ? -40.038 -6.740 43.583 1.00 57.75 163 SER A CA 1
ATOM 1289 C C . SER A 1 163 ? -40.308 -5.739 44.705 1.00 57.75 163 SER A C 1
ATOM 1291 O O . SER A 1 163 ? -41.168 -5.986 45.539 1.00 57.75 163 SER A O 1
ATOM 1293 N N . ARG A 1 164 ? -39.628 -4.586 44.695 1.00 58.69 164 ARG A N 1
ATOM 1294 C CA . ARG A 1 164 ? -39.838 -3.528 45.691 1.00 58.69 164 ARG A CA 1
ATOM 1295 C C . ARG A 1 164 ? -41.225 -2.890 45.580 1.00 58.69 164 ARG A C 1
ATOM 1297 O O . ARG A 1 164 ? -41.862 -2.673 46.595 1.00 58.69 164 ARG A O 1
ATOM 1304 N N . LEU A 1 165 ? -41.728 -2.672 44.361 1.00 58.28 165 LEU A N 1
ATOM 1305 C CA . LEU A 1 165 ? -43.102 -2.200 44.143 1.00 58.28 165 LEU A CA 1
ATOM 1306 C C . LEU A 1 165 ? -44.155 -3.191 44.659 1.00 58.28 165 LEU A C 1
ATOM 1308 O O . LEU A 1 165 ? -45.180 -2.761 45.176 1.00 58.28 165 LEU A O 1
ATOM 1312 N N . VAL A 1 166 ? -43.910 -4.500 44.532 1.00 60.38 166 VAL A N 1
ATOM 1313 C CA . VAL A 1 166 ? -44.809 -5.537 45.067 1.00 60.38 166 VAL A CA 1
ATOM 1314 C C . VAL A 1 166 ? -44.772 -5.563 46.599 1.00 60.38 166 VAL A C 1
ATOM 1316 O O . VAL A 1 166 ? -45.827 -5.621 47.222 1.00 60.38 166 VAL A O 1
ATOM 1319 N N . GLU A 1 167 ? -43.591 -5.442 47.211 1.00 60.47 167 GLU A N 1
ATOM 1320 C CA . GLU A 1 167 ? -43.438 -5.347 48.674 1.00 60.47 167 GLU A CA 1
ATOM 1321 C C . GLU A 1 167 ? -44.084 -4.068 49.252 1.00 60.47 167 GLU A C 1
ATOM 1323 O O . GLU A 1 167 ? -44.752 -4.113 50.290 1.00 60.47 167 GLU A O 1
ATOM 1328 N N . ASP A 1 168 ? -43.954 -2.932 48.561 1.00 61.28 168 ASP A N 1
ATOM 1329 C CA . ASP A 1 168 ? -44.576 -1.658 48.948 1.00 61.28 168 ASP A CA 1
ATOM 1330 C C . ASP A 1 168 ? -46.120 -1.701 48.777 1.00 61.28 168 ASP A C 1
ATOM 1332 O O . ASP A 1 168 ? -46.866 -1.104 49.560 1.00 61.28 168 ASP A O 1
ATOM 1336 N N . MET A 1 169 ? -46.639 -2.463 47.803 1.00 60.34 169 MET A N 1
ATOM 1337 C CA . MET A 1 169 ? -48.083 -2.719 47.653 1.00 60.34 169 MET A CA 1
ATOM 1338 C C . MET A 1 169 ? -48.639 -3.684 48.713 1.00 60.34 169 MET A C 1
ATOM 1340 O O . MET A 1 169 ? -49.729 -3.463 49.234 1.00 60.34 169 MET A O 1
ATOM 1344 N N . GLU A 1 170 ? -47.917 -4.753 49.056 1.00 61.81 170 GLU A N 1
ATOM 1345 C CA . GLU A 1 170 ? -48.365 -5.717 50.074 1.00 61.81 170 GLU A CA 1
ATOM 1346 C C . GLU A 1 170 ? -48.313 -5.158 51.500 1.00 61.81 170 GLU A C 1
ATOM 1348 O O . GLU A 1 170 ? -49.086 -5.596 52.356 1.00 61.81 170 GLU A O 1
ATOM 1353 N N . SER A 1 171 ? -47.415 -4.209 51.771 1.00 63.66 171 SER A N 1
ATOM 1354 C CA . SER A 1 171 ? -47.333 -3.524 53.066 1.00 63.66 171 SER A CA 1
ATOM 1355 C C . SER A 1 171 ? -48.428 -2.469 53.240 1.00 63.66 171 SER A C 1
ATOM 1357 O O . SER A 1 171 ? -49.006 -2.387 54.317 1.00 63.66 171 SER A O 1
ATOM 1359 N N . SER A 1 172 ? -48.788 -1.738 52.181 1.00 66.06 172 SER A N 1
ATOM 1360 C CA . SER A 1 172 ? -49.888 -0.757 52.211 1.00 66.06 172 SER A CA 1
ATOM 1361 C C . SER A 1 172 ? -51.292 -1.375 52.213 1.00 66.06 172 SER A C 1
ATOM 1363 O O . SER A 1 172 ? -52.246 -0.700 52.579 1.00 66.06 172 SER A O 1
ATOM 1365 N N . ALA A 1 173 ? -51.435 -2.650 51.835 1.00 64.19 173 ALA A N 1
ATOM 1366 C CA . ALA A 1 173 ? -52.706 -3.380 51.880 1.00 64.19 173 ALA A CA 1
ATOM 1367 C C . ALA A 1 173 ? -52.979 -4.098 53.221 1.00 64.19 173 ALA A C 1
ATOM 1369 O O . ALA A 1 173 ? -54.019 -4.744 53.359 1.00 64.19 173 ALA A O 1
ATOM 1370 N N . LYS A 1 174 ? -52.036 -4.055 54.176 1.00 60.56 174 LYS A N 1
ATOM 1371 C CA . LYS A 1 174 ? -52.135 -4.731 55.486 1.00 60.56 174 LYS A CA 1
ATOM 1372 C C . LYS A 1 174 ? -52.430 -3.798 56.668 1.00 60.56 174 LYS A C 1
ATOM 1374 O O . LYS A 1 174 ? -52.658 -4.322 57.758 1.00 60.56 174 LYS A O 1
ATOM 1379 N N . ASP A 1 175 ? -52.462 -2.488 56.443 1.00 47.22 175 ASP A N 1
ATOM 1380 C CA . ASP A 1 175 ? -53.010 -1.479 57.366 1.00 47.22 175 ASP A CA 1
ATOM 1381 C C . ASP A 1 175 ? -54.457 -1.127 56.977 1.00 47.22 175 ASP A C 1
ATOM 1383 O O . ASP A 1 175 ? -55.275 -0.885 57.895 1.00 47.22 175 ASP A O 1
#

pLDDT: mean 75.02, std 17.48, range [40.09, 95.19]

Sequence (175 aa):
MSPTTDEENRDLNDEKEADRFKVAVQGSRKDNEDDNEIGPKPLVAAGDETISLSAHYGKALLPGEGAAIAQFVQKNMRIPRRGEVGWNGEEIENLENLGYVMSGSRHKRMNAVRIRKENQVYTAEEKRALALINFEEKQQRENAIMNDFKEMLTARLTKKHGSRLVEDMESSAKD

Radius of gyration: 27.92 Å; chains: 1; bounding box: 74×53×82 Å

Secondary structure (DSSP, 8-state):
-PPPHHHHHHHHHHHHHHHHHHHHHH--------TT--S------TTTSTTTS-----TTSPTTHHHHHHHHHHTTPPPPPTT-TTS-HHHHHHHHHTT---TTTT-HHHHHHHHHHHHHHHHHHHHHHHHHHHHHHHHHHHHHHHHHHHHHHHHHHHHHHHHHHHHHHHHHT--